Protein AF-A0A538SLJ1-F1 (afdb_monomer)

Structure (mmCIF, N/CA/C/O backbone):
data_AF-A0A538SLJ1-F1
#
_entry.id   AF-A0A538SLJ1-F1
#
loop_
_atom_site.group_PDB
_atom_site.id
_atom_site.type_symbol
_atom_site.label_atom_id
_atom_site.label_alt_id
_atom_site.label_comp_id
_atom_site.label_asym_id
_atom_site.label_entity_id
_atom_site.label_seq_id
_atom_site.pdbx_PDB_ins_code
_atom_site.Cartn_x
_atom_site.Cartn_y
_atom_site.Cartn_z
_atom_site.occupancy
_atom_site.B_iso_or_equiv
_atom_site.auth_seq_id
_atom_site.auth_comp_id
_atom_site.auth_asym_id
_atom_site.auth_atom_id
_atom_site.pdbx_PDB_model_num
ATOM 1 N N . MET A 1 1 ? 18.819 7.836 -9.667 1.00 83.19 1 MET A N 1
ATOM 2 C CA . MET A 1 1 ? 17.795 8.098 -10.708 1.00 83.19 1 MET A CA 1
ATOM 3 C C . MET A 1 1 ? 18.330 8.769 -11.974 1.00 83.19 1 MET A C 1
ATOM 5 O O . MET A 1 1 ? 17.876 8.385 -13.043 1.00 83.19 1 MET A O 1
ATOM 9 N N . ALA A 1 2 ? 19.307 9.690 -11.906 1.00 85.56 2 ALA A N 1
ATOM 10 C CA . ALA A 1 2 ? 19.831 10.415 -13.079 1.00 85.56 2 ALA A CA 1
ATOM 11 C C . ALA A 1 2 ? 20.238 9.514 -14.267 1.00 85.56 2 ALA A C 1
ATOM 13 O O . ALA A 1 2 ? 19.795 9.748 -15.386 1.00 85.56 2 ALA A O 1
ATOM 14 N N . MET A 1 3 ? 20.984 8.429 -14.019 1.00 90.50 3 MET A N 1
ATOM 15 C CA . MET A 1 3 ? 21.394 7.481 -15.068 1.00 90.50 3 MET A CA 1
ATOM 16 C C . MET A 1 3 ? 20.209 6.831 -15.795 1.00 90.50 3 MET A C 1
ATOM 18 O O .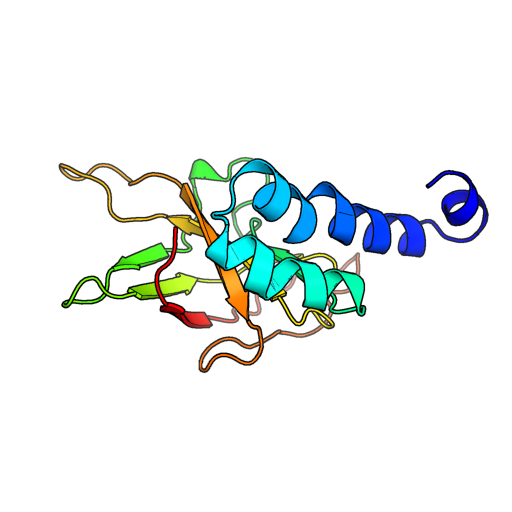 MET A 1 3 ? 20.174 6.830 -17.023 1.00 90.50 3 MET A O 1
ATOM 22 N N . ALA A 1 4 ? 19.213 6.327 -15.058 1.00 87.69 4 ALA A N 1
ATOM 23 C CA . ALA A 1 4 ? 18.012 5.731 -15.646 1.00 87.69 4 ALA A CA 1
ATOM 24 C C . ALA A 1 4 ? 17.204 6.757 -16.463 1.00 87.69 4 ALA A C 1
ATOM 26 O O . ALA A 1 4 ? 16.697 6.429 -17.535 1.00 87.69 4 ALA A O 1
ATOM 27 N N . GLY A 1 5 ? 17.154 8.013 -16.004 1.00 89.69 5 GLY A N 1
ATOM 28 C CA . GLY A 1 5 ? 16.445 9.101 -16.684 1.00 89.69 5 GLY A CA 1
ATOM 29 C C . GLY A 1 5 ? 17.015 9.459 -18.051 1.00 89.69 5 GLY A C 1
ATOM 30 O O . GLY A 1 5 ? 16.249 9.800 -18.944 1.00 89.69 5 GLY A O 1
ATOM 31 N N . THR A 1 6 ? 18.326 9.284 -18.261 1.00 93.50 6 THR A N 1
ATOM 32 C CA . THR A 1 6 ? 18.937 9.463 -19.593 1.00 93.50 6 THR A CA 1
ATOM 33 C C . THR A 1 6 ? 18.489 8.422 -20.622 1.00 93.50 6 THR A C 1
ATOM 35 O O . THR A 1 6 ? 18.722 8.604 -21.815 1.00 93.50 6 THR A O 1
ATOM 38 N N . LYS A 1 7 ? 17.884 7.313 -20.175 1.00 93.69 7 LYS A N 1
ATOM 39 C CA . LYS A 1 7 ? 17.474 6.195 -21.032 1.00 93.69 7 LYS A CA 1
ATOM 40 C C . LYS A 1 7 ? 15.961 6.084 -21.163 1.00 93.69 7 LYS A C 1
ATOM 42 O O . LYS A 1 7 ? 15.474 5.834 -22.258 1.00 93.69 7 LYS A O 1
ATOM 47 N N . SER A 1 8 ? 15.218 6.233 -20.066 1.00 92.88 8 SER A N 1
ATOM 48 C CA . SER A 1 8 ? 13.759 6.112 -20.079 1.00 92.88 8 SER A CA 1
ATOM 49 C C . SER A 1 8 ? 13.117 6.806 -18.880 1.00 92.88 8 SER A C 1
ATOM 51 O O . SER A 1 8 ? 13.332 6.421 -17.729 1.00 92.88 8 SER A O 1
ATOM 53 N N . GLY A 1 9 ? 12.252 7.786 -19.155 1.00 89.31 9 GLY A N 1
ATOM 54 C CA . GLY A 1 9 ? 11.423 8.423 -18.128 1.00 89.31 9 GLY A CA 1
ATOM 55 C C . GLY A 1 9 ? 10.425 7.454 -17.485 1.00 89.31 9 GLY A C 1
ATOM 56 O O . GLY A 1 9 ? 10.174 7.538 -16.286 1.00 89.31 9 GLY A O 1
ATOM 57 N N . ALA A 1 10 ? 9.922 6.474 -18.243 1.00 87.75 10 ALA A N 1
ATOM 58 C CA . ALA A 1 10 ? 9.030 5.448 -17.707 1.00 87.75 10 ALA A CA 1
ATOM 59 C C . ALA A 1 10 ? 9.746 4.564 -16.675 1.00 87.75 10 ALA A C 1
ATOM 61 O O . ALA A 1 10 ? 9.199 4.307 -15.608 1.00 87.75 10 ALA A O 1
ATOM 62 N N . LEU A 1 11 ? 10.994 4.164 -16.944 1.00 90.12 11 LEU A N 1
ATOM 63 C CA . LEU A 1 11 ? 11.789 3.396 -15.983 1.00 90.12 11 LEU A CA 1
ATOM 64 C C . LEU A 1 11 ? 12.031 4.190 -14.692 1.00 90.12 11 LEU A C 1
ATOM 66 O O . LEU A 1 11 ? 11.939 3.634 -13.600 1.00 90.12 11 LEU A O 1
ATOM 70 N N . VAL A 1 12 ? 12.294 5.496 -14.809 1.00 92.88 12 VAL A N 1
ATOM 71 C CA . VAL A 1 12 ? 12.403 6.389 -13.647 1.00 92.88 12 VAL A CA 1
ATOM 72 C C . VAL A 1 12 ? 11.097 6.434 -12.865 1.00 92.88 12 VAL A C 1
ATOM 74 O O . VAL A 1 12 ? 11.145 6.317 -11.648 1.00 92.88 12 VAL A O 1
ATOM 77 N N . ALA A 1 13 ? 9.944 6.563 -13.521 1.00 89.12 13 ALA A N 1
ATOM 78 C CA . ALA A 1 13 ? 8.657 6.603 -12.831 1.00 89.12 13 ALA A CA 1
ATOM 79 C C . ALA A 1 13 ? 8.390 5.315 -12.031 1.00 89.12 13 ALA A C 1
ATOM 81 O O . ALA A 1 13 ? 8.095 5.396 -10.840 1.00 89.12 13 ALA A O 1
ATOM 82 N N . LEU A 1 14 ? 8.577 4.140 -12.649 1.00 90.88 14 LEU A N 1
ATOM 83 C CA . LEU A 1 14 ? 8.347 2.839 -12.002 1.00 90.88 14 LEU A CA 1
ATOM 84 C C . LEU A 1 14 ? 9.277 2.630 -10.799 1.00 90.88 14 LEU A C 1
ATOM 86 O O . LEU A 1 14 ? 8.821 2.303 -9.702 1.00 90.88 14 LEU A O 1
ATOM 90 N N . LEU A 1 15 ? 10.580 2.876 -10.989 1.00 92.94 15 LEU A N 1
ATOM 91 C CA . LEU A 1 15 ? 11.571 2.768 -9.920 1.00 92.94 15 LEU A CA 1
ATOM 92 C C . LEU A 1 15 ? 11.288 3.785 -8.812 1.00 92.94 15 LEU A C 1
ATOM 94 O O . LEU A 1 15 ? 11.392 3.453 -7.635 1.00 92.94 15 LEU A O 1
ATOM 98 N N . SER A 1 16 ? 10.965 5.032 -9.166 1.00 93.31 16 SER A N 1
ATOM 99 C CA . SER A 1 16 ? 10.710 6.094 -8.191 1.00 93.31 16 SER A CA 1
ATOM 100 C C . SER A 1 16 ? 9.521 5.733 -7.326 1.00 93.31 16 SER A C 1
ATOM 102 O O . SER A 1 16 ? 9.665 5.760 -6.108 1.00 93.31 16 SER A O 1
ATOM 104 N N . ALA A 1 17 ? 8.393 5.350 -7.930 1.00 91.00 17 ALA A N 1
ATOM 105 C CA . ALA A 1 17 ? 7.209 4.922 -7.195 1.00 91.00 17 ALA A CA 1
ATOM 106 C C . ALA A 1 17 ? 7.575 3.837 -6.173 1.00 91.00 17 ALA A C 1
ATOM 108 O O . ALA A 1 17 ? 7.433 4.057 -4.966 1.00 91.00 17 ALA A O 1
ATOM 109 N N . HIS A 1 18 ? 8.225 2.770 -6.654 1.00 92.25 18 HIS A N 1
ATOM 110 C CA . HIS A 1 18 ? 8.551 1.598 -5.849 1.00 92.25 18 HIS A CA 1
ATOM 111 C C . HIS A 1 18 ? 9.349 1.923 -4.588 1.00 92.25 18 HIS A C 1
ATOM 113 O O . HIS A 1 18 ? 9.029 1.442 -3.511 1.00 92.25 18 HIS A O 1
ATOM 119 N N . GLN A 1 19 ? 10.397 2.736 -4.699 1.00 89.56 19 GLN A N 1
ATOM 120 C CA . GLN A 1 19 ? 11.311 2.963 -3.576 1.00 89.56 19 GLN A CA 1
ATOM 121 C C . GLN A 1 19 ? 11.001 4.215 -2.748 1.00 89.56 19 GLN A C 1
ATOM 123 O O . GLN A 1 19 ? 11.546 4.346 -1.656 1.00 89.56 19 GLN A O 1
ATOM 128 N N . SER A 1 20 ? 10.183 5.147 -3.257 1.00 90.12 20 SER A N 1
ATOM 129 C CA . SER A 1 20 ? 9.942 6.439 -2.590 1.00 90.12 20 SER A CA 1
ATOM 130 C C . SER A 1 20 ? 8.567 6.585 -1.948 1.00 90.12 20 SER A C 1
ATOM 132 O O . SER A 1 20 ? 8.476 7.268 -0.931 1.00 90.12 20 SER A O 1
ATOM 134 N N . ILE A 1 21 ? 7.518 5.971 -2.504 1.00 91.56 21 ILE A N 1
ATOM 135 C CA . ILE A 1 21 ? 6.138 6.148 -2.013 1.00 91.56 21 ILE A CA 1
ATOM 136 C C . ILE A 1 21 ? 5.389 4.829 -1.805 1.00 91.56 21 ILE A C 1
ATOM 138 O O . ILE A 1 21 ? 4.528 4.769 -0.929 1.00 91.56 21 ILE A O 1
ATOM 142 N N . ASP A 1 22 ? 5.723 3.777 -2.558 1.00 94.19 22 ASP A N 1
ATOM 143 C CA . ASP A 1 22 ? 5.129 2.448 -2.393 1.00 94.19 22 ASP A CA 1
ATOM 144 C C . ASP A 1 22 ? 5.644 1.784 -1.099 1.00 94.19 22 ASP A C 1
ATOM 146 O O . ASP A 1 22 ? 6.360 2.404 -0.320 1.00 94.19 22 ASP A O 1
ATOM 150 N N . VAL A 1 23 ? 5.317 0.510 -0.856 1.00 95.19 23 VAL A N 1
ATOM 151 C CA . VAL A 1 23 ? 5.526 -0.199 0.427 1.00 95.19 23 VAL A CA 1
ATOM 152 C C . VAL A 1 23 ? 6.910 -0.008 1.091 1.00 95.19 23 VAL A C 1
ATOM 154 O O . VAL A 1 23 ? 6.917 0.216 2.303 1.00 95.19 23 VAL A O 1
ATOM 157 N N . PRO A 1 24 ? 8.071 -0.065 0.397 1.00 96.00 24 PRO A N 1
ATOM 158 C CA . PRO A 1 24 ? 9.389 0.027 1.034 1.00 96.00 24 PRO A CA 1
ATOM 159 C C . PRO A 1 24 ? 9.590 1.237 1.952 1.00 96.00 24 PRO A C 1
ATOM 161 O O . PRO A 1 24 ? 10.105 1.082 3.061 1.00 96.00 24 PRO A O 1
ATOM 164 N N . GLN A 1 25 ? 9.197 2.435 1.513 1.00 95.62 25 GLN A N 1
ATOM 165 C CA . GLN A 1 25 ? 9.476 3.673 2.243 1.00 95.62 25 GLN A CA 1
ATOM 166 C C . GLN A 1 25 ? 8.624 3.850 3.518 1.00 95.62 25 GLN A C 1
ATOM 168 O O . GLN A 1 25 ? 9.216 4.013 4.588 1.00 95.62 25 GLN A O 1
ATOM 173 N N . PRO A 1 26 ? 7.275 3.798 3.483 1.00 93.62 26 PRO A N 1
ATOM 174 C CA . PRO A 1 26 ? 6.458 3.885 4.685 1.00 93.62 26 PRO A CA 1
ATOM 175 C C . PRO A 1 26 ? 6.719 2.705 5.626 1.00 93.62 26 PRO A C 1
ATOM 177 O O . PRO A 1 26 ? 6.781 2.917 6.832 1.00 93.62 26 PRO A O 1
ATOM 180 N N . LEU A 1 27 ? 6.974 1.493 5.112 1.00 96.06 27 LEU A N 1
ATOM 181 C CA . LEU A 1 27 ? 7.333 0.347 5.953 1.00 96.06 27 LEU A CA 1
ATOM 182 C C . LEU A 1 27 ? 8.659 0.570 6.691 1.00 96.06 27 LEU A C 1
ATOM 184 O O . LEU A 1 27 ? 8.775 0.254 7.874 1.00 96.06 27 LEU A O 1
ATOM 188 N N . LYS A 1 28 ? 9.668 1.130 6.015 1.00 95.69 28 LYS A N 1
ATOM 189 C CA . LYS A 1 28 ? 10.953 1.452 6.644 1.00 95.69 28 LYS A CA 1
ATOM 190 C C . LYS A 1 28 ? 10.800 2.501 7.747 1.00 95.69 28 LYS A C 1
ATOM 192 O O . LYS A 1 28 ? 11.451 2.373 8.782 1.00 95.69 28 LYS A O 1
ATOM 197 N N . LEU A 1 29 ? 9.978 3.526 7.515 1.00 95.62 29 LEU A N 1
ATOM 198 C CA . LEU A 1 29 ? 9.811 4.658 8.429 1.00 95.62 29 LEU A CA 1
ATOM 199 C C . LEU A 1 29 ? 8.884 4.358 9.611 1.00 95.62 29 LEU A C 1
ATOM 201 O O . LEU A 1 29 ? 9.184 4.765 10.729 1.00 95.62 29 LEU A O 1
ATOM 205 N N . PHE A 1 30 ? 7.773 3.666 9.364 1.00 95.88 30 PHE A N 1
ATOM 206 C CA . PHE A 1 30 ? 6.661 3.555 10.314 1.00 95.88 30 PHE A CA 1
ATOM 207 C C . PHE A 1 30 ? 6.290 2.117 10.661 1.00 95.88 30 PHE A C 1
ATOM 209 O O . PHE A 1 30 ? 5.517 1.906 11.589 1.00 95.88 30 PHE A O 1
ATOM 216 N N . GLY A 1 31 ? 6.825 1.135 9.933 1.00 94.88 31 GLY A N 1
ATOM 217 C CA . GLY A 1 31 ? 6.478 -0.257 10.155 1.00 94.88 31 GLY A CA 1
ATOM 218 C C . GLY A 1 31 ? 7.011 -0.816 11.469 1.00 94.88 31 GLY A C 1
ATOM 219 O O . GLY A 1 31 ? 8.077 -0.418 11.956 1.00 94.88 31 GLY A O 1
ATOM 220 N N . THR A 1 32 ? 6.299 -1.801 12.002 1.00 96.56 32 THR A N 1
ATOM 221 C CA . THR A 1 32 ? 6.756 -2.617 13.125 1.00 96.56 32 THR A CA 1
ATOM 222 C C . THR A 1 32 ? 7.929 -3.505 12.714 1.00 96.56 32 THR A C 1
ATOM 224 O O . THR A 1 32 ? 8.179 -3.756 11.529 1.00 96.56 32 THR A O 1
ATOM 227 N N . GLU A 1 33 ? 8.665 -4.022 13.695 1.00 97.44 33 GLU A N 1
ATOM 228 C CA . GLU A 1 33 ? 9.778 -4.933 13.421 1.00 97.44 33 GLU A CA 1
ATOM 229 C C . GLU A 1 33 ? 9.300 -6.23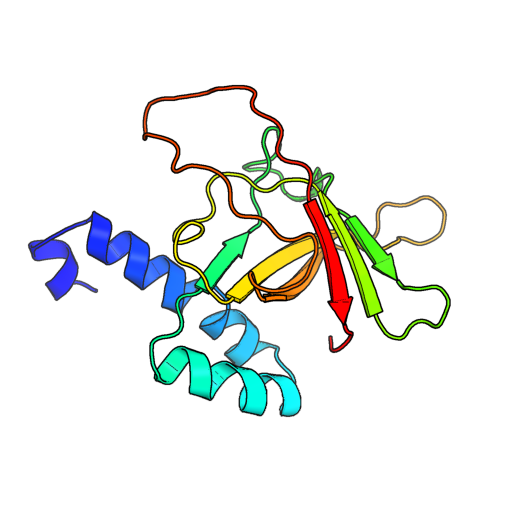8 12.772 1.00 97.44 33 GLU A C 1
ATOM 231 O O . GLU A 1 33 ? 9.969 -6.785 11.894 1.00 97.44 33 GLU A O 1
ATOM 236 N N . GLU A 1 34 ? 8.107 -6.705 13.133 1.00 96.81 34 GLU A N 1
ATOM 237 C CA . GLU A 1 34 ? 7.465 -7.881 12.552 1.00 96.81 34 GLU A CA 1
ATOM 238 C C . GLU A 1 34 ? 7.135 -7.654 11.072 1.00 96.81 34 GLU A C 1
ATOM 240 O O . GLU A 1 34 ? 7.475 -8.486 10.225 1.00 96.81 34 GLU A O 1
ATOM 245 N N . GLN A 1 35 ? 6.537 -6.507 10.730 1.00 95.88 35 GLN A 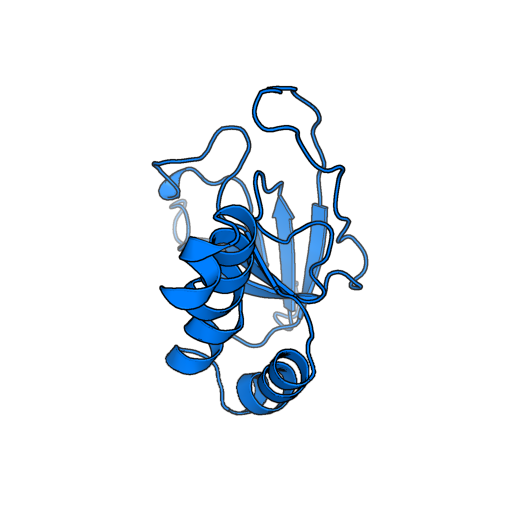N 1
ATOM 246 C CA . GLN A 1 35 ? 6.247 -6.151 9.340 1.00 95.88 35 GLN A CA 1
ATOM 247 C C . GLN A 1 35 ? 7.540 -5.997 8.529 1.00 95.88 35 GLN A C 1
ATOM 249 O O . GLN A 1 35 ? 7.644 -6.527 7.420 1.00 95.88 35 GLN A O 1
ATOM 254 N N . LYS A 1 36 ? 8.555 -5.311 9.075 1.00 97.62 36 LYS A N 1
ATOM 255 C CA . LYS A 1 36 ? 9.846 -5.115 8.397 1.00 97.62 36 LYS A CA 1
ATOM 256 C C . LYS A 1 36 ? 10.511 -6.450 8.080 1.00 97.62 36 LYS 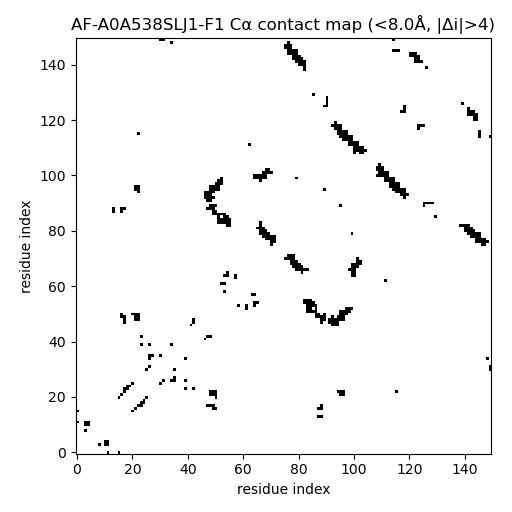A C 1
ATOM 258 O O . LYS A 1 36 ? 10.897 -6.672 6.933 1.00 97.62 36 LYS A O 1
ATOM 263 N N . LYS A 1 37 ? 10.584 -7.360 9.059 1.00 97.94 37 LYS A N 1
ATOM 264 C CA . LYS A 1 37 ? 11.133 -8.716 8.879 1.00 97.94 37 LYS A CA 1
ATOM 265 C C . LYS A 1 37 ? 10.352 -9.526 7.847 1.00 97.94 37 LYS A C 1
ATOM 267 O O . LYS A 1 37 ? 10.956 -10.296 7.105 1.00 97.94 37 LYS A O 1
ATOM 272 N N . ARG A 1 38 ? 9.030 -9.346 7.773 1.00 97.19 38 ARG A N 1
ATOM 273 C CA . ARG A 1 38 ? 8.171 -10.054 6.815 1.00 97.19 38 ARG A CA 1
ATOM 274 C C . ARG A 1 38 ? 8.310 -9.530 5.382 1.00 97.19 38 ARG A C 1
ATOM 276 O O . ARG A 1 38 ? 8.408 -10.331 4.454 1.00 97.19 38 ARG A O 1
ATOM 283 N N . PHE A 1 39 ? 8.288 -8.214 5.179 1.00 97.50 39 PHE A N 1
ATOM 284 C CA . PHE A 1 39 ? 8.095 -7.631 3.845 1.00 97.50 39 PHE A CA 1
ATOM 285 C C . PHE A 1 39 ? 9.374 -7.071 3.209 1.00 97.50 39 PHE A C 1
ATOM 287 O O . PHE A 1 39 ? 9.549 -7.228 2.000 1.00 97.50 39 PHE A O 1
ATOM 294 N N . LEU A 1 40 ? 10.309 -6.486 3.973 1.00 97.06 40 LEU A N 1
ATOM 295 C CA . LEU A 1 40 ? 11.538 -5.921 3.389 1.00 97.06 40 LEU A CA 1
ATOM 296 C C . LEU A 1 40 ? 12.389 -6.966 2.644 1.00 97.06 40 LEU A C 1
ATOM 298 O O . LEU A 1 40 ? 12.850 -6.655 1.545 1.00 97.06 40 LEU A O 1
ATOM 302 N N . PRO A 1 41 ? 12.563 -8.211 3.139 1.00 97.88 41 PRO A N 1
ATOM 303 C CA . PRO A 1 41 ? 13.306 -9.224 2.393 1.00 97.88 41 PRO A CA 1
ATOM 304 C C . PRO A 1 41 ? 12.644 -9.621 1.069 1.00 97.88 41 PRO A C 1
ATOM 306 O O . PRO A 1 41 ? 13.347 -9.993 0.135 1.00 97.88 41 PRO A O 1
ATOM 309 N N . ARG A 1 42 ? 11.309 -9.554 0.968 1.00 97.25 42 ARG A N 1
ATOM 310 C CA . ARG A 1 42 ? 10.580 -9.838 -0.281 1.00 97.25 42 ARG A CA 1
ATOM 311 C C . ARG A 1 42 ? 10.830 -8.737 -1.308 1.00 97.25 42 ARG A C 1
ATOM 313 O O . ARG A 1 42 ? 11.214 -9.032 -2.434 1.00 97.25 42 ARG A O 1
ATOM 320 N N . LEU A 1 43 ? 10.704 -7.480 -0.881 1.00 96.62 43 LEU A N 1
ATOM 321 C CA . LEU A 1 43 ? 10.985 -6.301 -1.707 1.00 96.62 43 LEU A CA 1
ATOM 322 C C . LEU A 1 43 ? 12.441 -6.311 -2.205 1.00 96.62 43 LEU A C 1
ATOM 324 O O . LEU A 1 43 ? 12.696 -6.135 -3.391 1.00 96.62 43 LEU A O 1
ATOM 328 N N . ALA A 1 44 ? 13.399 -6.637 -1.330 1.00 96.00 44 ALA A N 1
ATOM 329 C CA . ALA A 1 44 ? 14.812 -6.762 -1.697 1.00 96.00 44 ALA A CA 1
ATOM 330 C C . ALA A 1 44 ? 15.096 -7.896 -2.703 1.00 96.00 44 ALA A C 1
ATOM 332 O O . ALA A 1 44 ? 16.070 -7.822 -3.449 1.00 96.00 44 ALA A O 1
ATOM 333 N N . LYS A 1 45 ? 14.254 -8.938 -2.737 1.00 97.25 45 LYS A N 1
ATOM 334 C CA . LYS A 1 45 ? 14.334 -10.049 -3.701 1.00 97.25 45 LYS A CA 1
ATOM 335 C C . LYS A 1 45 ? 13.633 -9.755 -5.031 1.00 97.25 45 LYS A C 1
ATOM 337 O O . LYS A 1 45 ? 13.650 -10.612 -5.909 1.00 97.25 45 LYS A O 1
ATOM 342 N N . GLY A 1 46 ? 13.056 -8.564 -5.191 1.00 95.56 46 GLY A N 1
ATOM 343 C CA . GLY A 1 46 ? 12.447 -8.113 -6.441 1.00 95.56 46 GLY A CA 1
ATOM 344 C C . GLY A 1 46 ? 10.922 -8.084 -6.443 1.00 95.56 46 GLY A C 1
ATOM 345 O O . GLY A 1 46 ? 10.356 -7.812 -7.498 1.00 95.56 46 GLY A O 1
ATOM 346 N N . ALA A 1 47 ? 10.258 -8.322 -5.303 1.00 96.88 47 ALA A N 1
ATOM 347 C CA . ALA A 1 47 ? 8.808 -8.168 -5.234 1.00 96.88 47 ALA A CA 1
ATOM 348 C C . ALA A 1 47 ? 8.416 -6.723 -5.562 1.00 96.88 47 ALA A C 1
ATOM 350 O O . ALA A 1 47 ? 8.875 -5.783 -4.908 1.00 96.88 47 ALA A O 1
ATOM 351 N N . ILE A 1 48 ? 7.563 -6.543 -6.568 1.00 95.69 48 ILE A N 1
ATOM 352 C CA . ILE A 1 48 ? 7.107 -5.218 -6.994 1.00 95.69 48 ILE A CA 1
ATOM 353 C C . ILE A 1 48 ? 5.983 -4.762 -6.065 1.00 95.69 48 ILE A C 1
ATOM 355 O O . ILE A 1 48 ? 5.153 -5.551 -5.615 1.00 95.69 48 ILE A O 1
ATOM 359 N N . SER A 1 49 ? 5.951 -3.466 -5.778 1.00 95.81 49 SER A N 1
ATOM 360 C CA . SER A 1 49 ? 4.897 -2.848 -4.984 1.00 95.81 49 SER A CA 1
ATOM 361 C C . SER A 1 49 ? 4.325 -1.614 -5.664 1.00 95.81 49 SER A C 1
ATOM 363 O O . SER A 1 49 ? 4.947 -1.119 -6.605 1.00 95.81 49 SER A O 1
ATOM 365 N N . ALA A 1 50 ? 3.143 -1.184 -5.216 1.00 94.88 50 ALA A N 1
ATOM 366 C CA . ALA A 1 50 ? 2.438 -0.002 -5.705 1.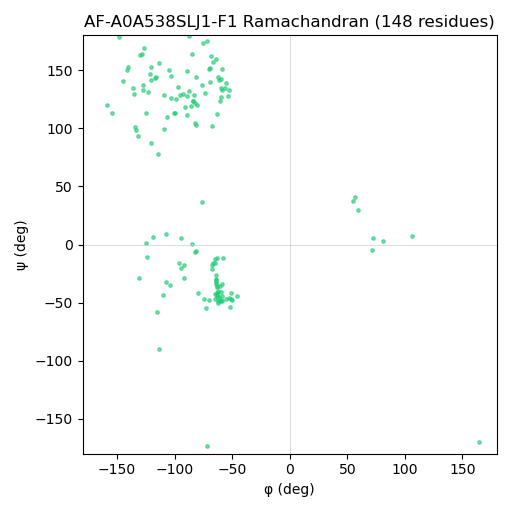00 94.88 50 ALA A CA 1
ATOM 367 C C . ALA A 1 50 ? 1.764 0.783 -4.565 1.00 94.88 50 ALA A C 1
ATOM 369 O O . ALA A 1 50 ? 1.376 0.221 -3.535 1.00 94.88 50 ALA A O 1
ATOM 370 N N . PHE A 1 51 ? 1.591 2.086 -4.776 1.00 94.81 51 PHE A N 1
ATOM 371 C CA . PHE A 1 51 ? 0.876 3.000 -3.890 1.00 94.81 51 PHE A CA 1
ATOM 372 C C . PHE A 1 51 ? -0.557 3.241 -4.381 1.00 94.81 51 PHE A C 1
ATOM 374 O O . PHE A 1 51 ? -0.775 3.654 -5.522 1.00 94.81 51 PHE A O 1
ATOM 381 N N . ALA A 1 52 ? -1.537 3.003 -3.507 1.00 95.00 52 ALA A N 1
ATOM 382 C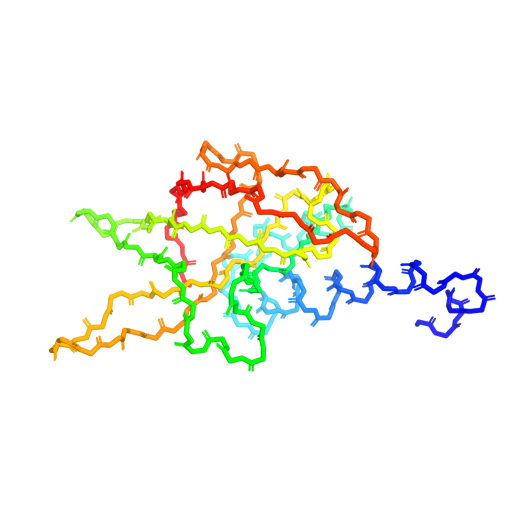 CA . ALA A 1 52 ? -2.955 3.042 -3.840 1.00 95.00 52 ALA A CA 1
ATOM 383 C C . ALA A 1 52 ? -3.700 4.085 -2.987 1.00 95.00 52 ALA A C 1
ATOM 385 O O . ALA A 1 52 ? -4.243 3.792 -1.917 1.00 95.00 52 ALA A O 1
ATOM 386 N N . LEU A 1 53 ? -3.713 5.329 -3.479 1.00 94.50 53 LEU A N 1
ATOM 387 C CA . LEU A 1 53 ? -4.373 6.478 -2.845 1.00 94.50 53 LEU A CA 1
ATOM 388 C C . LEU A 1 53 ? -5.529 7.021 -3.682 1.00 94.50 53 LEU A C 1
ATOM 390 O O . LEU A 1 53 ? -6.649 7.085 -3.175 1.00 94.50 53 LEU A O 1
ATOM 394 N N . THR A 1 54 ? -5.232 7.412 -4.922 1.00 92.38 54 THR A N 1
ATOM 395 C CA . THR A 1 54 ? -6.165 8.047 -5.859 1.00 92.38 54 THR A CA 1
ATOM 396 C C . THR A 1 54 ? -7.363 7.147 -6.143 1.00 92.38 54 THR A C 1
ATOM 398 O O . THR A 1 54 ? -7.224 5.930 -6.247 1.00 92.38 54 THR A O 1
ATOM 401 N N . GLU A 1 55 ? -8.537 7.755 -6.275 1.00 92.75 55 GLU A N 1
ATOM 402 C CA . GLU A 1 55 ? -9.800 7.104 -6.639 1.00 92.75 55 GLU A CA 1
ATOM 403 C C . GLU A 1 55 ? -10.414 7.842 -7.834 1.00 92.75 55 GLU A C 1
ATOM 405 O O . GLU A 1 55 ? -9.963 8.937 -8.175 1.00 92.75 55 GLU A O 1
ATOM 410 N N . ASN A 1 56 ? -11.449 7.271 -8.457 1.00 85.69 56 ASN A N 1
ATOM 411 C CA . ASN A 1 56 ? -12.073 7.835 -9.663 1.00 85.69 56 ASN A CA 1
ATOM 412 C C . ASN A 1 56 ? -12.461 9.321 -9.518 1.00 85.69 56 ASN A C 1
ATOM 414 O O . ASN A 1 56 ? -12.174 10.114 -10.411 1.00 85.69 56 ASN A O 1
ATOM 418 N N . ASP A 1 57 ? -13.017 9.707 -8.365 1.00 87.81 57 ASP A N 1
ATOM 419 C CA . ASP A 1 57 ? -13.444 11.085 -8.075 1.00 87.81 57 ASP A CA 1
ATOM 420 C C . ASP A 1 57 ? -12.524 11.812 -7.074 1.00 87.81 57 ASP A C 1
ATOM 422 O O . ASP A 1 57 ? -12.851 12.898 -6.583 1.00 87.81 57 ASP A O 1
ATOM 426 N N . VAL A 1 58 ? -11.375 11.214 -6.729 1.00 90.88 58 VAL A N 1
ATOM 427 C CA . VAL A 1 58 ? -10.504 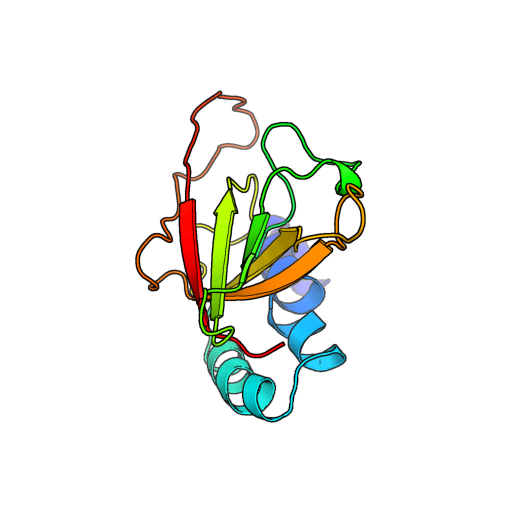11.674 -5.637 1.00 90.88 58 VAL A CA 1
ATOM 428 C C . VAL A 1 58 ? -9.041 11.682 -6.071 1.00 90.88 58 VAL A C 1
ATOM 430 O O . VAL A 1 58 ? -8.363 10.656 -6.073 1.00 90.88 58 VAL A O 1
ATOM 433 N N . GLY A 1 59 ? -8.539 12.876 -6.394 1.00 89.25 59 GLY A N 1
ATOM 434 C CA . GLY A 1 59 ? -7.128 13.134 -6.694 1.00 89.25 59 GLY A CA 1
ATOM 435 C C . GLY A 1 59 ? -6.471 14.023 -5.638 1.00 89.25 59 GLY A C 1
ATOM 436 O O . GLY A 1 59 ? -5.925 13.537 -4.653 1.00 89.25 59 GLY A O 1
ATOM 437 N N . SER A 1 60 ? -6.531 15.340 -5.851 1.00 92.56 60 SER A N 1
ATOM 438 C CA . SER A 1 60 ? -5.842 16.345 -5.025 1.00 92.56 60 SER A CA 1
ATOM 439 C C . SER A 1 60 ? -6.371 16.475 -3.591 1.00 92.56 60 SER A C 1
ATOM 441 O O . SER A 1 60 ? -5.643 16.968 -2.735 1.00 92.56 60 SER A O 1
ATOM 443 N N . ASP A 1 61 ? -7.609 16.046 -3.328 1.00 93.81 61 ASP A N 1
ATOM 444 C CA . ASP A 1 61 ? -8.240 16.089 -2.003 1.00 93.81 61 ASP A CA 1
ATOM 445 C C . ASP A 1 61 ? -8.502 14.671 -1.457 1.00 93.81 61 ASP A C 1
ATOM 447 O O . ASP A 1 61 ? -9.635 14.181 -1.492 1.00 93.81 61 ASP A O 1
ATOM 451 N N . PRO A 1 62 ? -7.472 13.977 -0.938 1.00 90.06 62 PRO A N 1
ATOM 452 C CA . PRO A 1 62 ? -7.613 12.614 -0.429 1.00 90.06 62 PRO A CA 1
ATOM 453 C C . PRO A 1 62 ? -8.529 12.523 0.797 1.00 90.06 62 PRO A C 1
ATOM 455 O O . PRO A 1 62 ? -9.013 11.438 1.119 1.00 90.06 62 PRO A O 1
ATOM 458 N N . ALA A 1 63 ? -8.827 13.642 1.471 1.00 93.00 63 ALA A N 1
ATOM 459 C CA . ALA A 1 63 ? -9.755 13.660 2.594 1.00 93.00 63 ALA A CA 1
ATOM 460 C C . ALA A 1 63 ? -11.191 13.304 2.181 1.00 93.00 63 ALA A C 1
ATOM 462 O O . ALA A 1 63 ? -11.996 12.988 3.057 1.00 93.00 63 ALA A O 1
ATOM 463 N N . ARG A 1 64 ? -11.501 13.275 0.878 1.00 93.81 64 ARG A N 1
ATOM 464 C CA . ARG A 1 64 ? -12.788 12.837 0.320 1.00 93.81 64 ARG A CA 1
ATOM 465 C C . ARG A 1 64 ? -12.835 11.372 -0.118 1.00 93.81 64 ARG A C 1
ATOM 467 O O . ARG A 1 64 ? -13.855 10.960 -0.658 1.00 93.81 64 ARG A O 1
ATOM 474 N N . MET A 1 65 ? -11.782 10.586 0.132 1.00 94.81 65 MET A N 1
ATOM 475 C CA . MET A 1 65 ? -11.760 9.171 -0.255 1.00 94.81 65 MET A CA 1
ATOM 476 C C . MET A 1 65 ? -12.946 8.385 0.312 1.00 94.81 65 MET A C 1
ATOM 478 O O . MET A 1 65 ? -13.312 8.556 1.485 1.00 94.81 65 MET A O 1
ATOM 482 N N . ALA A 1 66 ? -13.492 7.515 -0.533 1.00 93.69 66 ALA A N 1
ATOM 483 C CA . ALA A 1 66 ? -14.577 6.596 -0.243 1.00 93.69 66 ALA A CA 1
ATOM 484 C C . ALA A 1 66 ? -14.070 5.211 0.177 1.00 93.69 66 ALA A C 1
ATOM 486 O O . ALA A 1 66 ? -14.817 4.483 0.828 1.00 93.69 66 ALA A O 1
ATOM 487 N N . THR A 1 67 ? -12.816 4.843 -0.134 1.00 95.38 67 THR A N 1
ATOM 488 C CA . THR A 1 67 ? -12.254 3.565 0.331 1.00 95.38 67 THR A CA 1
ATOM 489 C C . THR A 1 67 ? -12.248 3.511 1.857 1.00 95.38 67 THR A C 1
ATOM 491 O O . THR A 1 67 ? -11.699 4.386 2.533 1.00 95.38 67 THR A O 1
ATOM 494 N N . THR A 1 68 ? -12.828 2.447 2.402 1.00 95.75 68 THR A N 1
ATOM 495 C CA . THR A 1 68 ? -12.985 2.215 3.839 1.00 95.75 68 THR A CA 1
ATOM 496 C C . THR A 1 68 ? -12.158 1.025 4.307 1.00 95.75 68 THR A C 1
ATOM 498 O O . THR A 1 68 ? -11.838 0.145 3.517 1.00 95.75 68 THR A O 1
ATOM 501 N N . ALA A 1 69 ? -11.827 0.999 5.596 1.00 96.06 69 ALA A N 1
ATOM 502 C CA . ALA A 1 69 ? -11.212 -0.121 6.299 1.00 96.06 69 ALA A CA 1
ATOM 503 C C . ALA A 1 69 ? -11.948 -0.339 7.626 1.00 96.06 69 ALA A C 1
ATOM 505 O O . ALA A 1 69 ? -11.701 0.366 8.606 1.00 96.06 69 ALA A O 1
ATOM 506 N N . MET A 1 70 ? -12.874 -1.295 7.660 1.00 94.75 70 MET A N 1
ATOM 507 C CA . MET A 1 70 ? -13.703 -1.593 8.832 1.00 94.75 70 MET A CA 1
ATOM 508 C C . MET A 1 70 ? -13.085 -2.728 9.651 1.00 94.75 70 MET A C 1
ATOM 510 O O . MET A 1 70 ? -12.774 -3.763 9.071 1.00 94.75 70 MET A O 1
ATOM 514 N N . PRO A 1 71 ? -12.891 -2.587 10.973 1.00 93.38 71 PRO A N 1
ATOM 515 C CA . PRO A 1 71 ? -12.381 -3.687 11.780 1.00 93.38 71 PRO A CA 1
ATOM 516 C C . PRO A 1 71 ? -13.354 -4.873 11.746 1.00 93.38 71 PRO A C 1
ATOM 518 O O . PRO A 1 71 ? -14.572 -4.687 11.730 1.00 93.38 71 PRO A O 1
ATOM 521 N N . THR A 1 72 ? -12.825 -6.093 11.755 1.00 92.50 72 THR A N 1
ATOM 522 C CA . THR A 1 72 ? -13.634 -7.304 11.934 1.00 92.50 72 THR A CA 1
ATOM 523 C C . THR A 1 72 ? -14.287 -7.323 13.319 1.00 92.50 72 THR A C 1
ATOM 525 O O . THR A 1 72 ? -13.837 -6.636 14.237 1.00 92.50 72 THR A O 1
ATOM 528 N N . ALA A 1 73 ? -15.351 -8.116 13.489 1.00 92.19 73 ALA A N 1
ATOM 529 C CA . ALA A 1 73 ? -16.109 -8.176 14.745 1.00 92.19 73 ALA A CA 1
ATOM 530 C C . ALA A 1 73 ? -15.252 -8.599 15.955 1.00 92.19 73 ALA A C 1
ATOM 532 O O . ALA A 1 73 ? -15.458 -8.115 17.064 1.00 92.19 73 ALA A O 1
ATOM 533 N N . ASP A 1 74 ? -14.267 -9.468 15.731 1.00 92.44 74 ASP A N 1
ATOM 534 C CA . ASP A 1 74 ? -13.278 -9.904 16.723 1.00 92.44 74 ASP A CA 1
ATOM 535 C C . ASP A 1 74 ? -12.108 -8.916 16.887 1.00 92.44 74 ASP A C 1
ATOM 537 O O . ASP A 1 74 ? -11.243 -9.097 17.743 1.00 92.44 74 ASP A O 1
ATOM 541 N N . GLY A 1 75 ? -12.050 -7.878 16.050 1.00 89.88 75 GLY A N 1
ATOM 542 C CA . GLY A 1 75 ? -10.955 -6.930 16.004 1.00 89.88 75 GLY A CA 1
ATOM 543 C C . GLY A 1 75 ? -9.614 -7.587 15.689 1.00 89.88 75 GLY A C 1
ATOM 544 O O . GLY A 1 75 ? -8.602 -7.096 16.160 1.00 89.88 75 GLY A O 1
ATOM 545 N N . SER A 1 76 ? -9.545 -8.684 14.938 1.00 89.38 76 SER A N 1
ATOM 546 C CA . SER A 1 76 ? -8.262 -9.281 14.533 1.00 89.38 76 SER A CA 1
ATOM 547 C C . SER A 1 76 ? -7.758 -8.759 13.182 1.00 89.38 76 SER A C 1
ATOM 549 O O . SER A 1 76 ? -6.569 -8.856 12.880 1.00 89.38 76 SER A O 1
ATOM 551 N N . ALA A 1 77 ? -8.630 -8.155 12.374 1.00 90.25 77 ALA A N 1
ATOM 552 C CA . ALA A 1 77 ? -8.326 -7.697 11.024 1.00 90.25 77 ALA A CA 1
ATOM 553 C C . ALA A 1 77 ? -9.137 -6.450 10.643 1.00 90.25 77 ALA A C 1
ATOM 555 O O . ALA A 1 77 ? -9.942 -5.944 11.427 1.00 90.25 77 ALA A O 1
ATOM 556 N N . TYR A 1 78 ? -8.901 -5.954 9.431 1.00 92.88 78 TYR A N 1
ATOM 557 C CA . TYR A 1 78 ? -9.713 -4.949 8.762 1.00 92.88 78 TYR A CA 1
ATOM 558 C C . TYR A 1 78 ? -10.246 -5.502 7.439 1.00 92.88 78 TYR A C 1
ATOM 560 O O . TYR A 1 78 ? -9.542 -6.187 6.705 1.00 92.88 78 TYR A O 1
ATOM 568 N N . ILE A 1 79 ? -11.487 -5.170 7.116 1.00 94.81 79 ILE A N 1
ATOM 569 C CA . ILE A 1 79 ? -12.108 -5.399 5.817 1.00 94.81 79 ILE A CA 1
ATOM 570 C C . ILE A 1 79 ? -12.046 -4.079 5.057 1.00 94.81 79 ILE A C 1
ATOM 572 O O . ILE A 1 79 ? -12.671 -3.090 5.450 1.00 94.81 79 ILE A O 1
ATOM 576 N N . LEU A 1 80 ? -11.263 -4.062 3.989 1.00 94.81 80 LEU A N 1
ATOM 577 C CA . LEU A 1 80 ? -11.087 -2.931 3.099 1.00 94.81 80 LEU A CA 1
ATOM 578 C C . LEU A 1 80 ? -12.081 -3.035 1.947 1.00 94.81 80 LEU A C 1
ATOM 580 O O . LEU A 1 80 ? -12.151 -4.071 1.293 1.00 94.81 80 LEU A O 1
ATOM 584 N N . ASN A 1 81 ? -12.813 -1.956 1.678 1.00 94.31 81 ASN A N 1
ATOM 585 C CA . ASN A 1 81 ? -13.730 -1.870 0.542 1.00 94.31 81 ASN A CA 1
ATOM 586 C C . ASN A 1 81 ? -13.561 -0.535 -0.174 1.00 94.31 81 ASN A C 1
ATOM 588 O O . ASN A 1 81 ? -13.614 0.516 0.469 1.00 94.31 81 ASN A O 1
ATOM 592 N N . GLY A 1 82 ? -13.389 -0.569 -1.491 1.00 90.38 82 GLY A N 1
ATOM 593 C CA . GLY A 1 82 ? -13.236 0.634 -2.304 1.00 90.38 82 GLY A CA 1
ATOM 594 C C . GLY A 1 82 ? -12.692 0.337 -3.692 1.00 90.38 82 GLY A C 1
ATOM 595 O O . GLY A 1 82 ? -12.585 -0.820 -4.084 1.00 90.38 82 GLY A O 1
ATOM 596 N N . GLU A 1 83 ? -12.334 1.396 -4.413 1.00 89.94 83 GLU A N 1
ATOM 597 C CA . GLU A 1 83 ? -11.708 1.336 -5.731 1.00 89.94 83 GLU A CA 1
ATOM 598 C C . GLU A 1 83 ? -10.565 2.347 -5.801 1.00 89.94 83 GLU A C 1
ATOM 600 O O . GLU A 1 83 ? -10.709 3.498 -5.380 1.00 89.94 83 GLU A O 1
ATOM 605 N N . LYS A 1 84 ? -9.426 1.913 -6.343 1.00 91.94 84 LYS A N 1
ATOM 606 C CA . LYS A 1 84 ? -8.242 2.750 -6.526 1.00 91.94 84 LYS A CA 1
ATOM 607 C C . LYS A 1 84 ? -7.917 2.888 -8.002 1.00 91.94 84 LYS A C 1
ATOM 609 O O . LYS A 1 84 ? -8.059 1.950 -8.779 1.00 91.94 84 LYS A O 1
ATOM 614 N N . LEU A 1 85 ? -7.452 4.075 -8.361 1.00 88.50 85 LEU A N 1
ATOM 615 C CA . LEU A 1 85 ? -7.156 4.482 -9.722 1.00 88.50 85 LEU A CA 1
ATOM 616 C C . LEU A 1 85 ? -5.683 4.893 -9.833 1.00 88.50 85 LEU A C 1
ATOM 618 O O . LEU A 1 85 ? -5.097 5.420 -8.891 1.00 88.50 85 LEU A O 1
ATOM 622 N N . TRP A 1 86 ? -5.082 4.643 -10.999 1.00 86.69 86 TRP A N 1
ATOM 623 C CA . TRP A 1 86 ? -3.720 5.078 -11.349 1.00 86.69 86 TRP A CA 1
ATOM 624 C C . TRP A 1 86 ? -2.623 4.638 -10.364 1.00 86.69 86 TRP A C 1
ATOM 626 O O . TRP A 1 86 ? -1.648 5.352 -10.131 1.00 86.69 86 TRP A O 1
ATOM 636 N N . CYS A 1 87 ? -2.744 3.423 -9.825 1.00 89.69 87 CYS A N 1
ATOM 637 C CA . CYS A 1 87 ? -1.695 2.808 -9.017 1.00 89.69 87 CYS A CA 1
ATOM 638 C C . CYS A 1 87 ? -0.481 2.507 -9.906 1.00 89.69 87 CYS A C 1
ATOM 640 O O . CYS A 1 87 ? -0.483 1.549 -10.684 1.00 89.69 87 CYS A O 1
ATOM 642 N N . THR A 1 88 ? 0.558 3.341 -9.822 1.00 87.56 88 THR A N 1
ATOM 643 C CA . THR A 1 88 ? 1.816 3.105 -10.547 1.00 87.56 88 THR A CA 1
ATOM 644 C C . THR A 1 88 ? 2.380 1.756 -10.109 1.00 87.56 88 THR A C 1
ATOM 646 O O . THR A 1 88 ? 2.392 1.470 -8.922 1.00 87.56 88 THR A O 1
ATOM 649 N N . ASN A 1 89 ? 2.796 0.917 -11.064 1.00 91.38 89 ASN A N 1
ATOM 650 C CA . ASN A 1 89 ? 3.161 -0.500 -10.879 1.00 91.38 89 ASN A CA 1
ATOM 651 C C . ASN A 1 89 ? 2.002 -1.474 -10.589 1.00 91.38 89 ASN A C 1
ATOM 653 O O . ASN A 1 89 ? 2.249 -2.676 -10.569 1.00 91.38 89 ASN A O 1
ATOM 657 N N . GLY A 1 90 ? 0.758 -1.007 -10.424 1.00 87.50 90 GLY A N 1
ATOM 658 C CA . GLY A 1 90 ? -0.367 -1.816 -9.935 1.00 87.50 90 GLY A CA 1
ATOM 659 C C . GLY A 1 90 ? -0.546 -3.152 -10.657 1.00 87.50 90 GLY A C 1
ATOM 660 O O . GLY A 1 90 ? -0.588 -4.184 -10.001 1.00 87.50 90 GLY A O 1
ATOM 661 N N . THR A 1 91 ? -0.518 -3.158 -11.996 1.00 87.31 91 THR A N 1
ATOM 662 C CA . THR A 1 91 ? -0.681 -4.367 -12.839 1.00 87.31 91 THR A CA 1
ATOM 663 C C . THR A 1 91 ? 0.407 -5.431 -12.667 1.00 87.31 91 THR A C 1
ATOM 665 O O . THR A 1 91 ? 0.268 -6.529 -13.195 1.00 87.31 91 THR A O 1
ATOM 668 N N . HIS A 1 92 ? 1.502 -5.111 -11.978 1.00 90.12 92 HIS A N 1
ATOM 669 C CA . HIS A 1 92 ? 2.615 -6.023 -11.704 1.00 90.12 92 HIS A CA 1
ATOM 670 C C . HIS A 1 92 ? 2.935 -6.138 -10.208 1.00 90.12 92 HIS A C 1
ATOM 672 O O . HIS A 1 92 ? 3.892 -6.820 -9.851 1.00 90.12 92 HIS A O 1
ATOM 678 N N . ALA A 1 93 ? 2.195 -5.450 -9.336 1.00 92.44 93 ALA A N 1
ATOM 679 C CA . ALA A 1 93 ? 2.501 -5.405 -7.917 1.00 92.44 93 ALA A CA 1
ATOM 680 C C . ALA A 1 93 ? 2.101 -6.710 -7.213 1.00 92.44 93 ALA A C 1
ATOM 682 O O . ALA A 1 93 ? 1.013 -7.245 -7.416 1.00 92.44 93 ALA A O 1
ATOM 683 N N . GLU A 1 94 ? 2.971 -7.188 -6.329 1.00 95.56 94 GLU A N 1
ATOM 684 C CA . GLU A 1 94 ? 2.679 -8.251 -5.360 1.00 95.56 94 GLU A CA 1
ATOM 685 C C . GLU A 1 94 ? 2.183 -7.670 -4.031 1.00 95.56 94 GLU A C 1
ATOM 687 O O . GLU A 1 94 ? 1.436 -8.309 -3.290 1.00 95.56 94 GLU A O 1
ATOM 692 N N . LEU A 1 95 ? 2.624 -6.449 -3.721 1.00 95.69 95 LEU A N 1
ATOM 693 C CA . LEU A 1 95 ? 2.305 -5.736 -2.492 1.00 95.69 95 LEU A CA 1
ATOM 694 C C . LEU A 1 95 ? 1.752 -4.350 -2.817 1.00 95.69 95 LEU A C 1
ATOM 696 O O . LEU A 1 95 ? 2.295 -3.617 -3.637 1.00 95.69 95 LEU A O 1
ATOM 700 N N . LEU A 1 96 ? 0.708 -3.950 -2.116 1.00 95.25 96 LEU A N 1
ATOM 701 C CA . LEU A 1 96 ? 0.138 -2.616 -2.186 1.00 95.25 96 LEU A CA 1
ATOM 702 C C . LEU A 1 96 ? 0.289 -1.955 -0.825 1.00 95.25 96 LEU A C 1
ATOM 704 O O . LEU A 1 96 ? 0.133 -2.607 0.206 1.00 95.25 96 LEU A O 1
ATOM 708 N N . VAL A 1 97 ? 0.529 -0.649 -0.819 1.00 95.81 97 VAL A N 1
ATOM 709 C CA . VAL A 1 97 ? 0.145 0.182 0.321 1.00 95.81 97 VAL A CA 1
ATOM 710 C C . VAL A 1 97 ? -1.154 0.894 -0.042 1.00 95.81 97 VAL A C 1
ATOM 712 O O . VAL A 1 97 ? -1.204 1.707 -0.965 1.00 95.81 97 VAL A O 1
ATOM 715 N N . VAL A 1 98 ? -2.230 0.533 0.651 1.00 96.44 98 VAL A N 1
ATOM 716 C CA . VAL A 1 98 ? -3.582 1.034 0.399 1.00 96.44 98 VAL A CA 1
ATOM 717 C C . VAL A 1 98 ? -3.938 2.069 1.448 1.00 96.44 98 VAL A C 1
ATOM 719 O O . VAL A 1 98 ? -3.878 1.801 2.648 1.00 96.44 98 VAL A O 1
ATOM 722 N N . MET A 1 99 ? -4.335 3.250 0.985 1.00 96.56 99 MET A N 1
ATOM 723 C CA . MET A 1 99 ? -4.836 4.318 1.839 1.00 96.56 99 MET A CA 1
ATOM 724 C C . MET A 1 99 ? -6.353 4.187 1.958 1.00 96.56 99 MET A C 1
ATOM 726 O O . MET A 1 99 ? -7.067 4.279 0.954 1.00 96.56 99 MET A O 1
ATOM 730 N N . ALA A 1 100 ? -6.841 3.968 3.177 1.00 96.50 100 ALA A N 1
ATOM 731 C CA . ALA A 1 100 ? -8.253 3.721 3.448 1.00 96.50 100 ALA A CA 1
ATOM 732 C C . ALA A 1 100 ? -8.709 4.405 4.739 1.00 96.50 100 ALA A C 1
ATOM 734 O O . ALA A 1 100 ? -7.937 4.583 5.684 1.00 96.50 100 ALA A O 1
ATOM 735 N N . ARG A 1 101 ? -9.986 4.782 4.790 1.00 96.69 101 ARG A N 1
ATOM 736 C CA . ARG A 1 101 ? -10.587 5.433 5.952 1.00 96.69 101 ARG A CA 1
ATOM 737 C C . ARG A 1 101 ? -11.038 4.417 6.993 1.00 96.69 101 ARG A C 1
ATOM 739 O O . ARG A 1 101 ? -11.873 3.560 6.709 1.00 96.69 101 ARG A O 1
ATOM 746 N N . THR A 1 102 ? -10.545 4.561 8.215 1.00 95.38 102 THR A N 1
ATOM 747 C CA . THR A 1 102 ? -11.019 3.781 9.370 1.00 95.38 102 THR A CA 1
ATOM 748 C C . THR A 1 102 ? -12.258 4.429 10.005 1.00 95.38 102 THR A C 1
ATOM 750 O O . THR A 1 102 ? -12.555 5.591 9.708 1.00 95.38 102 THR A O 1
ATOM 753 N N . PRO A 1 103 ? -13.031 3.721 10.854 1.00 93.81 103 PRO A N 1
ATOM 754 C CA . PRO A 1 103 ? -14.185 4.316 11.520 1.00 93.81 103 PRO A CA 1
ATOM 755 C C . PRO A 1 103 ? -13.774 5.513 12.381 1.00 93.81 103 PRO A C 1
ATOM 757 O O . PRO A 1 103 ? -12.801 5.454 13.134 1.00 93.81 103 PRO A O 1
ATOM 760 N N . GLY A 1 104 ? -14.529 6.604 12.279 1.00 90.56 104 GLY A N 1
ATOM 761 C CA . GLY A 1 104 ? -14.385 7.742 13.179 1.00 90.56 104 GLY A CA 1
ATOM 762 C C . GLY A 1 104 ? -15.233 7.590 14.435 1.00 90.56 104 GLY A C 1
ATOM 763 O O . GLY A 1 104 ? -15.953 6.609 14.619 1.00 90.56 104 GLY A O 1
ATOM 764 N N . LYS A 1 105 ? -15.148 8.588 15.311 1.00 89.56 105 LYS A N 1
ATOM 765 C CA . LYS A 1 105 ? -15.967 8.676 16.524 1.00 89.56 105 LYS A CA 1
ATOM 766 C C . LYS A 1 105 ? -17.051 9.731 16.333 1.00 89.56 105 LYS A C 1
ATOM 768 O O . LYS A 1 105 ? -16.839 10.707 15.616 1.00 89.56 105 LYS A O 1
ATOM 773 N N . GLU A 1 106 ? -18.189 9.539 16.998 1.00 87.25 106 GLU A N 1
ATOM 774 C CA . GLU A 1 106 ? -19.224 10.577 17.154 1.00 87.25 106 GLU A CA 1
ATOM 775 C C . GLU A 1 106 ? -19.743 11.145 15.818 1.00 87.25 106 GLU A C 1
ATOM 777 O O . GLU A 1 106 ? -19.917 12.350 15.657 1.00 87.25 106 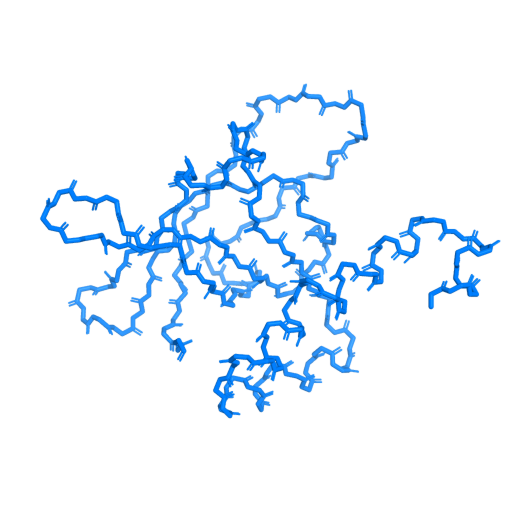GLU A O 1
ATOM 782 N N . GLY A 1 107 ? -19.946 10.275 14.822 1.00 78.19 107 GLY A N 1
ATOM 783 C CA . GLY A 1 107 ? -20.479 10.671 13.513 1.00 78.19 107 GLY A CA 1
ATOM 784 C C . GLY A 1 107 ? -19.505 11.456 12.625 1.00 78.19 107 GLY A C 1
ATOM 785 O O . GLY A 1 107 ? -19.894 11.901 11.548 1.00 78.19 107 GLY A O 1
ATOM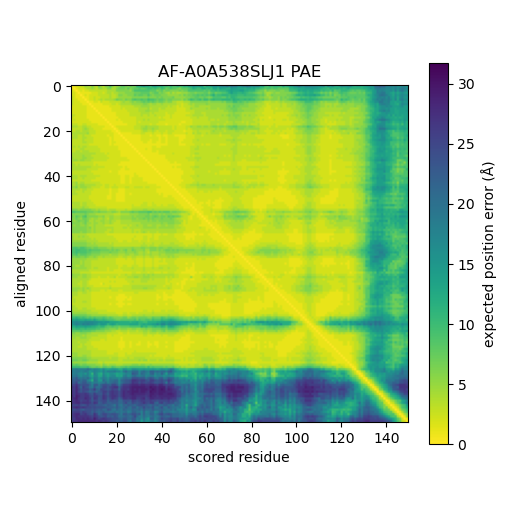 786 N N . LYS A 1 108 ? -18.241 11.618 13.036 1.00 86.56 108 LYS A N 1
ATOM 787 C CA . LYS A 1 108 ? -17.199 12.250 12.217 1.00 86.56 108 LYS A CA 1
ATOM 788 C C . LYS A 1 108 ? -16.479 11.210 11.352 1.00 86.56 108 LYS A C 1
ATOM 790 O O . LYS A 1 108 ? -16.324 10.067 11.789 1.00 86.56 108 LYS A O 1
ATOM 795 N N . PRO A 1 109 ? -15.980 11.586 10.159 1.00 86.12 109 PRO A N 1
ATOM 796 C CA . PRO A 1 109 ? -15.086 10.729 9.389 1.00 86.12 109 PRO A CA 1
ATOM 797 C C . PRO A 1 109 ? -13.854 10.347 10.214 1.00 86.12 109 PRO A C 1
ATOM 799 O O . PRO A 1 109 ? -13.252 11.199 10.870 1.00 86.12 109 PRO A O 1
ATOM 802 N N . GLY A 1 110 ? -13.472 9.071 10.183 1.00 93.31 110 GLY A N 1
ATOM 803 C CA . GLY A 1 110 ? -12.242 8.622 10.827 1.00 93.31 110 GLY A CA 1
ATOM 804 C C . GLY A 1 110 ? -10.991 9.005 10.038 1.00 93.31 110 GLY A C 1
ATOM 805 O O . GLY A 1 110 ? -11.089 9.531 8.916 1.00 93.31 110 GLY A O 1
ATOM 806 N N . PRO A 1 111 ? -9.809 8.759 10.624 1.00 95.06 111 PRO A N 1
ATOM 807 C CA . PRO A 1 111 ? -8.548 9.055 9.974 1.00 95.06 111 PRO A CA 1
ATOM 808 C C . PRO A 1 111 ? -8.336 8.152 8.756 1.00 95.06 111 PRO A C 1
ATOM 810 O O . PRO A 1 111 ? -8.886 7.052 8.643 1.00 95.06 111 PRO A O 1
ATOM 813 N N . ILE A 1 112 ? -7.493 8.631 7.849 1.00 96.12 112 ILE A N 1
ATOM 814 C CA . ILE A 1 112 ? -6.958 7.819 6.762 1.00 96.12 112 ILE A CA 1
ATOM 815 C C . ILE A 1 112 ? -5.760 7.051 7.319 1.00 96.12 112 ILE A C 1
ATOM 817 O O . ILE A 1 112 ? -4.864 7.642 7.922 1.00 96.12 112 ILE A O 1
ATOM 821 N N . SER A 1 113 ? -5.749 5.742 7.109 1.00 95.38 113 SER A N 1
ATOM 822 C CA . SER A 1 113 ? -4.686 4.838 7.539 1.00 95.38 113 SER A CA 1
ATOM 823 C C . SER A 1 113 ? -4.085 4.118 6.334 1.00 95.38 113 SER A C 1
ATOM 825 O O . SER A 1 113 ? -4.748 3.942 5.309 1.00 95.38 113 SER A O 1
ATOM 827 N N . ALA A 1 114 ? -2.818 3.730 6.459 1.00 95.69 114 ALA A N 1
ATOM 828 C CA . ALA A 1 114 ? -2.098 2.959 5.455 1.00 95.69 114 ALA A CA 1
ATOM 829 C C . ALA A 1 114 ? -2.135 1.469 5.814 1.00 95.69 114 ALA A C 1
ATOM 831 O O . ALA A 1 114 ? -1.893 1.104 6.964 1.00 95.69 114 ALA A O 1
ATOM 832 N N . PHE A 1 115 ? -2.400 0.619 4.827 1.00 96.19 115 PHE A N 1
ATOM 833 C CA . PHE A 1 115 ? -2.472 -0.832 4.986 1.00 96.19 115 PHE A CA 1
ATOM 834 C C . PHE A 1 115 ? -1.563 -1.511 3.970 1.00 96.19 115 PHE A C 1
ATOM 836 O O . PHE A 1 115 ? -1.625 -1.186 2.787 1.00 96.19 115 PHE A O 1
ATOM 843 N N . ILE A 1 116 ? -0.749 -2.472 4.407 1.00 96.19 116 ILE A N 1
ATOM 844 C CA . ILE A 1 116 ? -0.029 -3.355 3.484 1.00 96.19 116 ILE A CA 1
ATOM 845 C C . ILE A 1 116 ? -0.986 -4.470 3.065 1.00 96.19 116 ILE A C 1
ATOM 847 O O . ILE A 1 116 ? -1.494 -5.201 3.914 1.00 96.19 116 ILE A O 1
ATOM 851 N N . VAL A 1 117 ? -1.229 -4.589 1.763 1.00 95.50 117 VAL A N 1
ATOM 852 C CA . VAL A 1 117 ? -2.151 -5.561 1.165 1.00 95.50 117 VAL A CA 1
ATOM 853 C C . VAL A 1 117 ? -1.395 -6.414 0.155 1.00 95.50 117 VAL A C 1
ATOM 855 O O . VAL A 1 117 ? -0.672 -5.877 -0.680 1.00 95.50 117 VAL A O 1
ATOM 858 N N . GLU A 1 118 ? -1.541 -7.737 0.216 1.00 94.81 118 GLU A N 1
ATOM 859 C CA . GLU A 1 118 ? -0.981 -8.623 -0.812 1.00 94.81 118 GLU A CA 1
ATOM 860 C C . GLU A 1 118 ? -1.989 -8.783 -1.951 1.00 94.81 118 GLU A C 1
ATOM 862 O O . GLU A 1 118 ? -3.160 -9.069 -1.707 1.00 94.81 118 GLU A O 1
ATOM 867 N N . THR A 1 119 ? -1.551 -8.635 -3.202 1.00 91.75 119 THR A N 1
ATOM 868 C CA . THR A 1 119 ? -2.457 -8.730 -4.364 1.00 91.75 119 THR A CA 1
ATOM 869 C C . THR A 1 119 ? -3.016 -10.133 -4.583 1.00 91.75 119 THR A C 1
ATOM 871 O O . THR A 1 119 ? -4.030 -10.290 -5.251 1.00 91.75 119 THR A O 1
ATOM 874 N N . ALA A 1 120 ? -2.392 -11.147 -3.981 1.00 92.00 120 ALA A N 1
ATOM 875 C CA . ALA A 1 120 ? -2.872 -12.525 -3.976 1.00 92.00 120 ALA A CA 1
ATOM 876 C C . ALA A 1 120 ? -3.958 -12.802 -2.917 1.00 92.00 120 ALA A C 1
ATOM 878 O O . ALA A 1 120 ? -4.468 -13.922 -2.850 1.00 92.00 120 ALA A O 1
ATOM 879 N N . TRP A 1 121 ? -4.289 -11.842 -2.045 1.00 92.56 121 TRP A N 1
ATOM 880 C CA . TRP A 1 121 ? -5.352 -12.043 -1.061 1.00 92.56 121 TRP A CA 1
ATOM 881 C C . TRP A 1 121 ? -6.730 -12.105 -1.735 1.00 92.56 121 TRP A C 1
ATOM 883 O O . TRP A 1 121 ? -7.000 -11.314 -2.641 1.00 92.56 121 TRP A O 1
ATOM 893 N N . PRO A 1 122 ? -7.632 -13.001 -1.284 1.00 89.00 122 PRO A N 1
ATOM 894 C CA . PRO A 1 122 ? -8.989 -13.074 -1.815 1.00 89.00 122 PRO A CA 1
ATOM 895 C C . PRO A 1 122 ? -9.697 -11.714 -1.783 1.00 89.00 122 PRO A C 1
ATOM 897 O O . PRO A 1 122 ? -9.665 -11.013 -0.768 1.00 89.00 122 PRO A O 1
ATOM 900 N N . GLY A 1 123 ? -10.335 -11.362 -2.902 1.00 85.44 123 GLY A N 1
ATOM 901 C CA . GLY A 1 123 ? -11.079 -10.111 -3.064 1.00 85.44 123 GLY A CA 1
ATOM 902 C C . GLY A 1 123 ? -10.223 -8.877 -3.377 1.00 85.44 123 GLY A C 1
ATOM 903 O O . GLY A 1 123 ? -10.767 -7.779 -3.516 1.00 85.44 123 GLY A O 1
ATOM 904 N N . VAL A 1 124 ? -8.905 -9.051 -3.536 1.00 86.69 124 VAL A N 1
ATOM 905 C CA . VAL A 1 124 ? -8.078 -8.136 -4.328 1.00 86.69 124 VAL A CA 1
ATOM 906 C C . VAL A 1 124 ? -8.080 -8.629 -5.764 1.00 86.69 124 VAL A C 1
ATOM 908 O O . VAL A 1 124 ? -7.740 -9.777 -6.036 1.00 86.69 124 VAL A O 1
ATOM 911 N N . GLU A 1 125 ? -8.405 -7.752 -6.696 1.00 84.31 125 GLU A N 1
ATOM 912 C CA . GLU A 1 125 ? -8.076 -7.972 -8.095 1.00 84.31 125 GLU A CA 1
ATOM 913 C C . GLU A 1 125 ? -7.366 -6.713 -8.603 1.00 84.31 125 GLU A C 1
ATOM 915 O O . GLU A 1 125 ? -7.308 -5.672 -7.941 1.00 84.31 125 GLU A O 1
ATOM 920 N N . VAL A 1 126 ? -6.706 -6.837 -9.745 1.00 75.81 126 VAL A N 1
ATOM 921 C CA . VAL A 1 126 ? -5.992 -5.726 -10.358 1.00 75.81 126 VAL A CA 1
ATOM 922 C C . VAL A 1 126 ? -6.519 -5.588 -11.771 1.00 75.81 126 VAL A C 1
ATOM 924 O O . VAL A 1 126 ? -6.342 -6.479 -12.599 1.00 75.81 126 VAL A O 1
ATOM 927 N N . ALA A 1 127 ? -7.205 -4.476 -12.019 1.00 69.81 127 ALA A N 1
ATOM 928 C CA . ALA A 1 127 ? -7.820 -4.182 -13.303 1.00 69.81 127 ALA A CA 1
ATOM 929 C C . ALA A 1 127 ? -6.788 -3.826 -14.396 1.00 69.81 127 ALA A C 1
ATOM 931 O O . ALA A 1 127 ? -5.581 -3.716 -14.163 1.00 69.81 127 ALA A O 1
ATOM 932 N N . GLU A 1 128 ? -7.296 -3.650 -15.618 1.00 64.25 128 GLU A N 1
ATOM 933 C CA . GLU A 1 128 ? -6.525 -3.383 -16.834 1.00 64.25 128 GLU A CA 1
ATOM 934 C C . GLU A 1 128 ? -5.664 -2.107 -16.749 1.00 64.25 128 GLU A C 1
ATOM 936 O O . GLU A 1 128 ? -6.001 -1.106 -16.112 1.00 64.25 128 GLU A O 1
ATOM 941 N N . ARG A 1 129 ? -4.548 -2.114 -17.482 1.00 58.72 129 ARG A N 1
ATOM 942 C CA . ARG A 1 129 ? -3.697 -0.944 -17.697 1.00 58.72 129 ARG A CA 1
ATOM 943 C C . ARG A 1 129 ? -4.448 0.155 -18.457 1.00 58.72 129 ARG A C 1
ATOM 945 O O . ARG A 1 129 ? -4.674 0.051 -19.661 1.00 58.72 129 ARG A O 1
ATOM 952 N N . LEU A 1 130 ? -4.725 1.271 -17.788 1.00 57.78 130 LEU A N 1
ATOM 953 C CA . LEU A 1 130 ? -5.264 2.462 -18.444 1.00 57.78 130 LEU A CA 1
ATOM 954 C C . LEU A 1 130 ? -4.181 3.165 -19.279 1.00 57.78 130 LEU A C 1
ATOM 956 O O . LEU A 1 130 ? -3.072 3.428 -18.810 1.00 57.78 130 LEU A O 1
ATOM 960 N N . GLY A 1 131 ? -4.497 3.469 -20.540 1.00 47.50 131 GLY A N 1
ATOM 961 C CA . GLY A 1 131 ? -3.650 4.303 -21.394 1.00 47.50 131 GLY A CA 1
ATOM 962 C C . GLY A 1 131 ? -3.661 5.765 -20.936 1.00 47.50 131 GLY A C 1
ATOM 963 O O . GLY A 1 131 ? -4.670 6.243 -20.424 1.00 47.50 131 GLY A O 1
ATOM 964 N N . ALA A 1 132 ? -2.570 6.497 -21.184 1.00 48.47 132 ALA A N 1
ATOM 965 C CA . ALA A 1 132 ? -2.376 7.883 -20.732 1.00 48.47 132 ALA A CA 1
ATOM 966 C C . ALA A 1 132 ? -3.454 8.891 -21.202 1.00 48.47 132 ALA A C 1
ATOM 968 O O . ALA A 1 132 ? -3.496 10.007 -20.698 1.00 48.47 132 ALA A O 1
ATOM 969 N N . SER A 1 133 ? -4.320 8.514 -22.153 1.00 40.72 133 SER A N 1
ATOM 970 C CA . SER A 1 133 ? -5.368 9.367 -22.731 1.00 40.72 133 SER A CA 1
ATOM 971 C C . SER A 1 133 ? -6.804 8.862 -22.525 1.00 40.72 133 SER A C 1
ATOM 973 O O . SER A 1 133 ? -7.719 9.408 -23.139 1.00 40.72 133 SER A O 1
ATOM 975 N N . ARG A 1 134 ? -7.039 7.794 -21.747 1.00 37.97 134 ARG A N 1
ATOM 976 C CA . ARG A 1 134 ? -8.390 7.227 -21.576 1.00 37.97 134 ARG A CA 1
ATOM 977 C C . ARG A 1 134 ? -8.967 7.551 -20.200 1.00 37.97 134 ARG A C 1
ATOM 979 O O . ARG A 1 134 ? -8.561 6.958 -19.207 1.00 37.97 134 ARG A O 1
ATOM 986 N N . SER A 1 135 ? -9.976 8.420 -20.171 1.00 37.59 135 SER A N 1
ATOM 987 C CA . SER A 1 135 ? -10.984 8.451 -19.111 1.00 37.59 135 SER A CA 1
ATOM 988 C C . SER A 1 135 ? -12.093 7.457 -19.473 1.00 37.59 135 SER A C 1
ATOM 990 O O . SER A 1 135 ? -12.720 7.561 -20.527 1.00 37.59 135 SER A O 1
ATOM 992 N N . ARG A 1 136 ? -12.326 6.438 -18.643 1.00 45.50 136 ARG A N 1
ATOM 993 C CA . ARG A 1 136 ? -13.529 5.602 -18.740 1.00 45.50 136 ARG A CA 1
ATOM 994 C C . ARG A 1 136 ? -13.989 5.172 -17.354 1.00 45.50 136 ARG A C 1
ATOM 996 O O . ARG A 1 136 ? -13.180 4.826 -16.507 1.00 45.50 136 ARG A O 1
ATOM 1003 N N . SER A 1 137 ? -15.306 5.182 -17.194 1.00 35.53 137 SER A N 1
ATOM 1004 C CA . SER A 1 137 ? -16.110 4.923 -15.996 1.00 35.53 137 SER A CA 1
ATOM 1005 C C . SER A 1 137 ? -16.230 3.435 -15.623 1.00 35.53 137 SER A C 1
ATOM 1007 O O . SER A 1 137 ? -17.311 2.983 -15.249 1.00 35.53 137 SER A O 1
ATOM 1009 N N . GLY A 1 138 ? -15.180 2.636 -15.817 1.00 34.66 138 GLY A N 1
ATOM 1010 C CA . GLY A 1 138 ? -15.210 1.215 -15.461 1.00 34.66 138 GLY A CA 1
ATOM 1011 C C . GLY A 1 138 ? -14.946 1.050 -13.972 1.00 34.66 138 GLY A C 1
ATOM 1012 O O . GLY A 1 138 ? -13.801 1.186 -13.568 1.00 34.66 138 GLY A O 1
ATOM 1013 N N . SER A 1 139 ? -15.991 0.796 -13.183 1.00 31.69 139 SER A N 1
ATOM 1014 C CA . SER A 1 139 ? -15.879 0.579 -11.741 1.00 31.69 139 SER A CA 1
ATOM 1015 C C . SER A 1 139 ? -15.439 -0.851 -11.429 1.00 31.69 139 SER A C 1
ATOM 1017 O O . SER A 1 139 ? -16.144 -1.807 -11.758 1.00 31.69 139 SER A O 1
ATOM 1019 N N . SER A 1 140 ? -14.302 -0.985 -10.766 1.00 32.78 140 SER A N 1
ATOM 1020 C CA . SER A 1 140 ? -13.782 -2.204 -10.155 1.00 32.78 140 SER A CA 1
ATOM 1021 C C . SER A 1 140 ? -13.855 -2.080 -8.631 1.00 32.78 140 SER A C 1
ATOM 1023 O O . SER A 1 140 ? -13.042 -1.414 -7.996 1.00 32.78 140 SER A O 1
ATOM 1025 N N . SER A 1 141 ? -14.886 -2.682 -8.033 1.00 30.34 141 SER A N 1
ATOM 1026 C CA . SER A 1 141 ? -15.066 -2.715 -6.579 1.00 30.34 141 SER A CA 1
ATOM 1027 C C . SER A 1 141 ? -14.259 -3.858 -5.964 1.00 30.34 141 SER A C 1
ATOM 1029 O O . SER A 1 141 ? -14.486 -5.015 -6.314 1.00 30.34 141 SER A O 1
ATOM 1031 N N . TRP A 1 142 ? -13.382 -3.547 -5.011 1.00 42.28 142 TRP A N 1
ATOM 1032 C CA . TRP A 1 142 ? -12.606 -4.530 -4.251 1.00 42.28 142 TRP A CA 1
ATOM 1033 C C . TRP A 1 142 ? -13.194 -4.712 -2.849 1.00 42.28 142 TRP A C 1
ATOM 1035 O O . TRP A 1 142 ? -13.631 -3.738 -2.232 1.00 42.28 142 TRP A O 1
ATOM 1045 N N . ALA A 1 143 ? -13.137 -5.937 -2.326 1.00 31.69 143 ALA A N 1
ATOM 1046 C CA . ALA A 1 143 ? -13.424 -6.262 -0.931 1.00 31.69 143 ALA A CA 1
ATOM 1047 C C . ALA A 1 143 ? -12.284 -7.145 -0.409 1.00 31.69 143 ALA A C 1
ATOM 1049 O O . ALA A 1 143 ? -12.298 -8.355 -0.599 1.00 31.69 143 ALA A O 1
ATOM 1050 N N . CYS A 1 144 ? -11.267 -6.553 0.216 1.00 37.00 144 CYS A N 1
ATOM 1051 C CA . CYS A 1 144 ? -10.097 -7.281 0.702 1.00 37.00 144 CYS A CA 1
ATOM 1052 C C . CYS A 1 144 ? -10.084 -7.343 2.231 1.00 37.00 144 CYS A C 1
ATOM 1054 O O . CYS A 1 144 ? -10.162 -6.316 2.898 1.00 37.00 144 CYS A O 1
ATOM 1056 N N . ALA A 1 145 ? -9.922 -8.531 2.812 1.00 32.72 145 ALA A N 1
ATOM 1057 C CA . ALA A 1 145 ? -9.611 -8.661 4.233 1.00 32.72 145 ALA A CA 1
ATOM 1058 C C . ALA A 1 145 ? -8.099 -8.463 4.452 1.00 32.72 145 ALA A C 1
ATOM 1060 O O . ALA A 1 145 ? -7.304 -9.356 4.166 1.00 32.72 145 ALA A O 1
ATOM 1061 N N . ALA A 1 146 ? -7.691 -7.304 4.973 1.00 42.81 146 ALA A N 1
ATOM 1062 C CA . ALA A 1 146 ? -6.328 -7.073 5.436 1.00 42.81 146 ALA A CA 1
ATOM 1063 C C . ALA A 1 146 ? -6.207 -7.474 6.913 1.00 42.81 146 ALA A C 1
ATOM 1065 O O . ALA A 1 146 ? -6.778 -6.838 7.801 1.00 42.81 146 ALA A O 1
ATOM 1066 N N . SER A 1 147 ? -5.464 -8.544 7.205 1.00 32.59 147 SER A N 1
ATOM 1067 C CA . SER A 1 147 ? -5.193 -8.969 8.587 1.00 32.59 147 SER A CA 1
ATOM 1068 C C . SER A 1 147 ? -4.432 -7.884 9.353 1.00 32.59 147 SER A C 1
ATOM 1070 O O . SER A 1 147 ? -3.528 -7.274 8.777 1.00 32.59 147 SER A O 1
ATOM 1072 N N . ARG A 1 148 ? -4.738 -7.659 10.645 1.00 38.47 148 ARG A N 1
ATOM 1073 C CA . ARG A 1 148 ? -3.991 -6.691 11.459 1.00 38.47 148 ARG A CA 1
ATOM 1074 C C . ARG A 1 148 ? -2.509 -7.010 11.400 1.00 38.47 148 ARG A C 1
ATOM 1076 O O . ARG A 1 148 ? -2.050 -8.079 11.785 1.00 38.47 148 ARG A O 1
ATOM 1083 N N . THR A 1 149 ? -1.747 -5.995 11.074 1.00 37.62 149 THR A N 1
ATOM 1084 C CA . THR A 1 149 ? -0.848 -5.413 12.063 1.00 37.62 149 THR A CA 1
ATOM 1085 C C . THR A 1 149 ? -0.657 -3.991 11.582 1.00 37.62 149 THR A C 1
ATOM 1087 O O . THR A 1 149 ? -0.210 -3.804 10.457 1.00 37.62 149 THR A O 1
ATOM 1090 N N . ALA A 1 150 ? -1.163 -3.026 12.350 1.00 36.41 150 ALA A N 1
ATOM 1091 C CA . ALA A 1 150 ? -0.724 -1.642 12.235 1.00 36.41 150 ALA A CA 1
ATOM 1092 C C . ALA A 1 150 ? 0.716 -1.583 12.747 1.00 36.41 150 ALA A C 1
ATOM 1094 O O . ALA A 1 150 ? 0.980 -2.285 13.752 1.00 36.41 150 ALA A O 1
#

Organism: Eiseniibacteriota bacterium (NCBI:txid2212470)

pLDDT: mean 84.48, std 19.42, range [30.34, 97.94]

Foldseek 3Di:
DVVVVVPDPLVVQQVCQFCPPWDPPCCVVPNDPVSCVVPVVVVVVPAGTWEFQADLVDDPHSVPDPWAWEADPVNQWTKTKDDGPDTRCQVRHQKGFHWHWYDDPDPDTHDTDTAIDGCPFPQRDGDDDDDPPDDDDDDDMGTGIGGDDD

Nearest PDB structures (foldseek):
  2uxw-assembly1_A-2  TM=8.953E-01  e=3.229E-10  Homo sapiens
  3b96-assembly1_A-2  TM=8.953E-01  e=5.887E-10  Homo sapiens
  7s7g-assembly1_A  TM=8.962E-01  e=7.949E-10  Homo sapiens
  3owa-assembly2_C  TM=9.442E-01  e=6.908E-09  Bacillus anthracis str. 'Ames Ancestor'
  8ca1-assembly1_A  TM=9.275E-01  e=9.905E-09  Mus musculus

InterPro domains:
  IPR006091 Acyl-CoA dehydrogenase/oxidase, middle domain [PF02770] (50-131)
  IPR009100 Acyl-CoA dehydrogenase/oxidase, N-terminal and middle domain superfamily [SSF56645] (15-126)
  IPR013786 Acyl-CoA dehydrogenase/oxidase, N-terminal [PF02771] (8-46)
  IPR037069 Acyl-CoA dehydrogenase/oxidase, N-terminal domain superfamily [G3DSA:1.10.540.10] (3-48)
  IPR046373 Acyl-CoA oxidase/dehydrogenase, middle domain superfamily [G3DSA:2.40.110.10] (49-129)

Secondary structure (DSSP, 8-state):
-HHHHTT-HHHHHHHHHHHHTSTHHHHHHH--HHHHHHHHHHHHTT--EEEE--BTTBSS-GGG---EEEEPTTSSEEEEEE-----TTGGG-SEEEEEEEPP-STTSPPPEEEEEEETTSTT--------TT--------EEEEEE---

Solvent-accessible surface area (backbone atoms only — not comparable to full-atom values): 8615 Å² total; per-residue (Å²): 106,72,74,50,46,78,77,31,62,66,60,35,51,52,53,45,43,33,61,65,67,5,43,60,34,56,39,71,76,70,44,46,72,69,54,38,68,63,47,51,62,45,43,76,73,65,52,39,26,10,39,34,66,32,27,94,92,21,68,96,53,63,92,68,58,77,29,30,30,44,65,40,97,84,63,63,29,28,42,32,38,38,51,71,39,87,35,59,50,41,84,67,28,50,35,30,28,38,52,24,29,32,81,43,65,94,91,41,87,29,60,76,44,78,40,78,39,54,47,85,42,71,46,43,80,72,72,82,88,77,56,99,84,64,88,74,93,78,84,62,84,33,53,28,71,38,68,63,76,127

Radius of gyration: 15.83 Å; Cα contacts (8 Å, |Δi|>4): 264; chains: 1; bounding box: 42×29×40 Å

Mean predicted aligned error: 6.85 Å

Sequence (150 aa):
MAMAGTKSGALVALLSAHQSIDVPQPLKLFGTEEQKKRFLPRLAKGAISAFALTENDVGSDPARMATTAMPTADGSAYILNGEKLWCTNGTHAELLVVMARTPGKEGKPGPISAFIVETAWPGVEVAERLGASRSRSGSSSWACAASRTA